Protein AF-A0A6V7I520-F1 (afdb_monomer_lite)

InterPro domains:
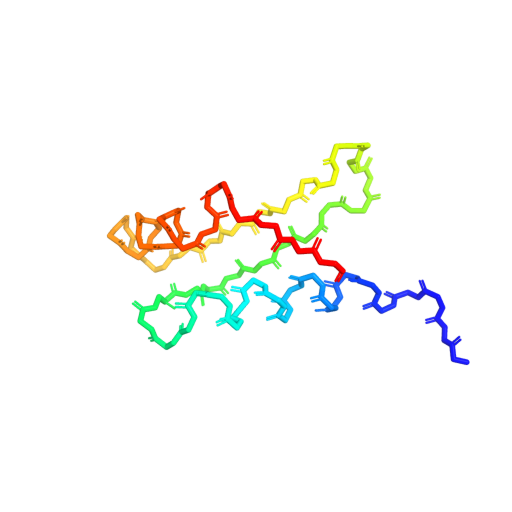  IPR012677 Nucleotide-binding alpha-beta plait domain superfamily [G3DSA:3.30.70.330] (1-61)
  IPR035979 RNA-binding domain superfamily [SSF54928] (11-61)
  IPR052277 Inner Nuclear Membrane ESCRT-Associated Protein [PTHR13428] (3-61)

Structure (mmCIF, N/CA/C/O backbone):
data_AF-A0A6V7I520-F1
#
_entry.id   AF-A0A6V7I520-F1
#
loop_
_atom_site.group_PDB
_atom_site.id
_atom_site.type_symbol
_atom_site.label_atom_id
_atom_site.label_alt_id
_atom_site.label_comp_id
_atom_site.label_asym_id
_atom_site.label_entity_id
_atom_site.label_seq_id
_atom_site.pdbx_PDB_ins_code
_atom_site.Cartn_x
_atom_site.Cartn_y
_atom_site.Cartn_z
_atom_site.occupancy
_atom_site.B_iso_or_equiv
_atom_site.auth_seq_id
_atom_site.auth_comp_id
_atom_site.auth_asym_id
_atom_site.auth_atom_id
_atom_site.pdbx_PDB_model_num
ATOM 1 N N . GLU A 1 1 ? 21.058 14.985 -7.068 1.00 44.34 1 GLU A N 1
ATOM 2 C CA . GLU A 1 1 ? 19.689 14.636 -6.642 1.00 44.34 1 GLU A CA 1
ATOM 3 C C . GLU A 1 1 ? 19.399 13.264 -7.220 1.00 44.34 1 GLU A C 1
ATOM 5 O O . GLU A 1 1 ? 19.504 13.105 -8.428 1.00 44.34 1 GLU A O 1
ATOM 10 N N . PHE A 1 2 ? 19.298 12.240 -6.373 1.00 49.59 2 PHE A N 1
ATOM 11 C CA . PHE A 1 2 ? 19.407 10.851 -6.821 1.00 49.59 2 PHE A CA 1
ATOM 12 C C . PHE A 1 2 ? 18.061 10.320 -7.323 1.00 49.59 2 PHE A C 1
ATOM 14 O O . PHE A 1 2 ? 17.035 10.496 -6.681 1.00 49.59 2 PHE A O 1
ATOM 21 N N . GLU A 1 3 ? 18.115 9.597 -8.436 1.00 54.66 3 GLU A N 1
ATOM 22 C CA . GLU A 1 3 ? 17.053 8.882 -9.168 1.00 54.66 3 GLU A CA 1
ATOM 23 C C . GLU A 1 3 ? 16.257 7.835 -8.336 1.00 54.66 3 GLU A C 1
ATOM 25 O O . GLU A 1 3 ? 15.502 7.0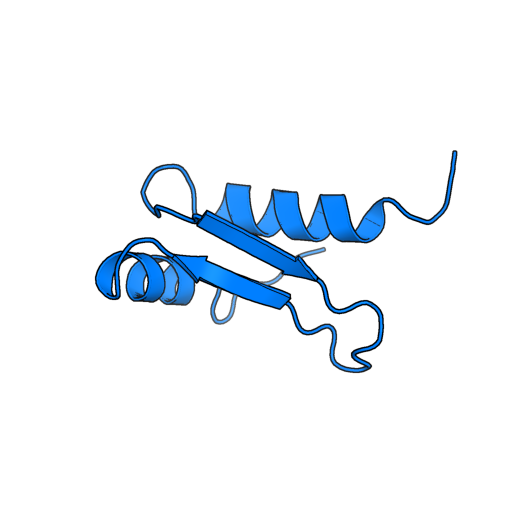37 -8.880 1.00 54.66 3 GLU A O 1
ATOM 30 N N . ASN A 1 4 ? 16.414 7.813 -7.006 1.00 59.97 4 ASN A N 1
ATOM 31 C CA . ASN A 1 4 ? 15.960 6.746 -6.105 1.00 59.97 4 ASN A CA 1
ATOM 32 C C . ASN A 1 4 ? 14.714 7.087 -5.260 1.00 59.97 4 ASN A C 1
ATOM 34 O O . ASN A 1 4 ? 14.251 6.225 -4.519 1.00 59.97 4 ASN A O 1
ATOM 38 N N . ASP A 1 5 ? 14.158 8.297 -5.364 1.00 82.75 5 ASP A N 1
ATOM 39 C CA . ASP A 1 5 ? 13.023 8.746 -4.532 1.00 82.75 5 ASP A CA 1
ATOM 40 C C . ASP A 1 5 ? 11.635 8.448 -5.131 1.00 82.75 5 ASP A C 1
ATOM 42 O O . ASP A 1 5 ? 10.608 8.771 -4.534 1.00 82.75 5 ASP A O 1
ATOM 46 N N . TRP A 1 6 ? 11.555 7.818 -6.307 1.00 87.94 6 TRP A N 1
ATOM 47 C CA . TRP A 1 6 ? 10.263 7.538 -6.954 1.00 87.94 6 TRP A CA 1
ATOM 48 C C . TRP A 1 6 ? 9.354 6.654 -6.089 1.00 87.94 6 TRP A C 1
ATOM 50 O O . TRP A 1 6 ? 8.141 6.827 -6.073 1.00 87.94 6 TRP A O 1
ATOM 60 N N . GLU A 1 7 ? 9.931 5.739 -5.314 1.00 90.88 7 GLU A N 1
ATOM 61 C CA . GLU A 1 7 ? 9.173 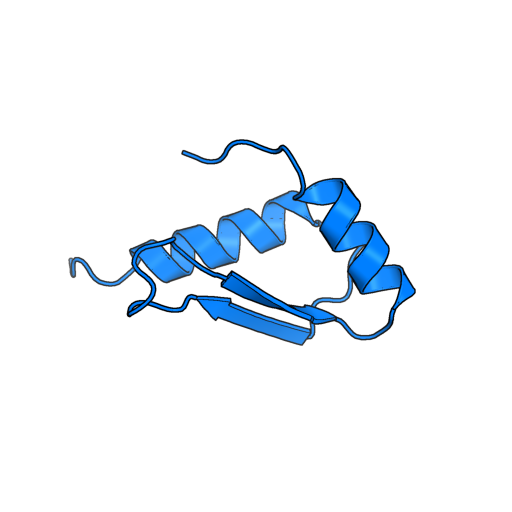4.892 -4.395 1.00 90.88 7 GLU A CA 1
ATOM 62 C C . GLU A 1 7 ? 8.598 5.653 -3.206 1.00 90.88 7 GLU A C 1
ATOM 64 O O . GLU A 1 7 ? 7.604 5.211 -2.633 1.00 90.88 7 GLU A O 1
ATOM 69 N N . ILE A 1 8 ? 9.241 6.754 -2.808 1.00 92.19 8 ILE A N 1
ATOM 70 C CA . ILE A 1 8 ? 8.740 7.621 -1.747 1.00 92.19 8 ILE A CA 1
ATOM 71 C C . ILE A 1 8 ? 7.530 8.363 -2.300 1.00 92.19 8 ILE A C 1
ATOM 73 O O . ILE A 1 8 ? 6.480 8.313 -1.679 1.00 92.19 8 ILE A O 1
ATOM 77 N N . LYS A 1 9 ? 7.599 8.867 -3.541 1.00 92.25 9 LYS A N 1
ATOM 78 C CA . LYS A 1 9 ? 6.428 9.448 -4.221 1.00 92.25 9 LYS A CA 1
ATOM 79 C C . LYS A 1 9 ? 5.254 8.472 -4.318 1.00 92.25 9 LYS A C 1
ATOM 81 O O . LYS A 1 9 ? 4.118 8.859 -4.075 1.00 92.25 9 LYS A O 1
ATOM 86 N N . VAL A 1 10 ? 5.516 7.200 -4.635 1.00 93.75 10 VAL A N 1
ATOM 87 C CA . VAL A 1 10 ? 4.468 6.163 -4.665 1.00 93.75 10 VAL A CA 1
ATOM 88 C C . VAL A 1 10 ? 3.884 5.921 -3.268 1.00 93.75 10 VAL A C 1
ATOM 90 O O . VAL A 1 10 ? 2.671 5.778 -3.128 1.00 93.75 10 VAL A O 1
ATOM 93 N N . GLN A 1 11 ? 4.718 5.882 -2.226 1.00 94.50 11 GLN A N 1
ATOM 94 C CA . GLN A 1 11 ? 4.248 5.745 -0.842 1.00 94.50 11 GLN A CA 1
ATOM 95 C C . GLN A 1 11 ? 3.405 6.946 -0.407 1.00 94.50 11 GLN A C 1
ATOM 97 O O . GLN A 1 11 ? 2.321 6.750 0.141 1.00 94.50 11 GLN A O 1
ATOM 102 N N . ASP A 1 12 ? 3.866 8.160 -0.697 1.00 94.06 12 ASP A N 1
ATOM 103 C CA . ASP A 1 12 ? 3.171 9.402 -0.372 1.00 94.06 12 ASP A CA 1
ATOM 104 C C . ASP A 1 12 ? 1.817 9.465 -1.080 1.00 94.06 12 ASP A C 1
ATOM 106 O O . ASP A 1 12 ? 0.799 9.694 -0.434 1.00 94.06 12 ASP A O 1
ATOM 110 N N . ALA A 1 13 ? 1.758 9.121 -2.368 1.00 94.06 13 ALA A N 1
ATOM 111 C CA . ALA A 1 13 ? 0.507 9.072 -3.120 1.00 94.06 13 ALA A CA 1
ATOM 112 C C . ALA A 1 13 ? -0.506 8.078 -2.535 1.00 94.06 13 ALA A C 1
ATOM 114 O O . ALA A 1 13 ? -1.707 8.355 -2.462 1.00 94.06 13 ALA A O 1
ATOM 115 N N . VAL A 1 14 ? -0.033 6.912 -2.085 1.00 94.94 14 VAL A N 1
ATOM 116 C CA . VAL 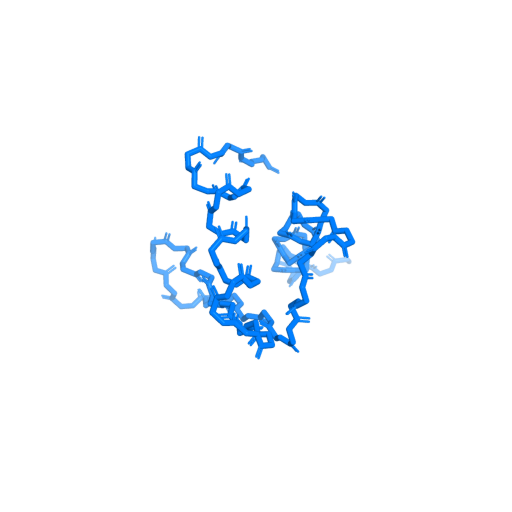A 1 14 ? -0.876 5.923 -1.402 1.00 94.94 14 VAL A CA 1
ATOM 117 C C . VAL A 1 14 ? -1.419 6.486 -0.086 1.00 94.94 14 VAL A C 1
ATOM 119 O O . VAL A 1 14 ? -2.608 6.311 0.203 1.00 94.94 14 VAL A O 1
ATOM 122 N N . LEU A 1 15 ? -0.579 7.166 0.700 1.00 94.81 15 LEU A N 1
ATOM 123 C CA . LEU A 1 15 ? -0.969 7.786 1.968 1.00 94.81 15 LEU A CA 1
ATOM 124 C C . LEU A 1 15 ? -1.981 8.917 1.754 1.00 94.81 15 LEU A C 1
ATOM 126 O O . LEU A 1 15 ? -3.022 8.929 2.411 1.00 94.81 15 LEU A O 1
ATOM 130 N N . GLU A 1 16 ? -1.728 9.811 0.800 1.00 94.50 16 GLU A N 1
ATOM 131 C CA . GLU A 1 16 ? -2.625 10.910 0.437 1.00 94.50 16 GLU A CA 1
ATOM 132 C C . GLU A 1 16 ? -3.994 10.394 -0.010 1.00 94.50 16 GLU A C 1
ATOM 134 O O . GLU A 1 16 ? -5.030 10.907 0.418 1.00 94.50 16 GLU A O 1
ATOM 139 N N . LYS A 1 17 ? -4.020 9.337 -0.831 1.00 93.69 17 LYS A N 1
ATOM 140 C CA . LYS A 1 17 ? -5.271 8.780 -1.351 1.00 93.69 17 LYS A CA 1
ATOM 141 C C . LYS A 1 17 ? -6.105 8.085 -0.280 1.00 93.69 17 LYS A C 1
ATOM 143 O O . LYS A 1 17 ? -7.332 8.176 -0.299 1.00 93.69 17 LYS A O 1
ATOM 148 N N . CYS A 1 18 ? -5.452 7.370 0.633 1.00 94.62 18 CYS A N 1
ATOM 149 C CA . CYS A 1 18 ? -6.130 6.697 1.737 1.00 94.62 18 CYS A CA 1
ATOM 150 C C . CYS A 1 18 ? -6.598 7.688 2.816 1.00 94.62 18 CYS A C 1
ATOM 152 O O . CYS A 1 18 ? -7.631 7.459 3.453 1.00 94.62 18 CYS A O 1
ATOM 154 N N . GLY A 1 19 ? -5.869 8.794 2.992 1.00 91.44 19 GLY A N 1
ATOM 155 C CA . GLY A 1 19 ? -6.154 9.828 3.980 1.00 91.44 19 GLY A CA 1
ATOM 156 C C . GLY A 1 19 ? -6.118 9.318 5.425 1.00 91.44 19 GLY A C 1
ATOM 157 O O . GLY A 1 19 ? -5.712 8.194 5.720 1.00 91.44 19 GLY A O 1
ATOM 158 N N . GLU A 1 20 ? -6.596 10.142 6.358 1.00 90.56 20 GLU A N 1
ATOM 159 C CA . GLU A 1 20 ? -6.550 9.848 7.803 1.00 90.56 20 GLU A CA 1
ATOM 160 C C . GLU A 1 20 ? -7.510 8.725 8.246 1.00 90.56 20 GLU A C 1
ATOM 162 O O . GLU A 1 20 ? -7.426 8.221 9.367 1.00 90.56 20 GLU A O 1
ATOM 167 N N . ASN A 1 21 ? -8.420 8.301 7.363 1.00 87.81 21 ASN A N 1
ATOM 168 C CA . ASN A 1 21 ? -9.466 7.318 7.662 1.00 87.81 21 ASN A CA 1
ATOM 169 C C . ASN A 1 21 ? -8.989 5.859 7.609 1.00 87.81 21 ASN A C 1
ATOM 171 O O . ASN A 1 21 ? -9.760 4.953 7.945 1.00 87.81 21 ASN A O 1
ATOM 175 N N . VAL A 1 22 ? -7.755 5.620 7.159 1.00 95.94 22 VAL A N 1
ATOM 176 C CA . VAL A 1 22 ? -7.181 4.283 6.986 1.00 95.94 22 VAL A CA 1
ATOM 177 C C . VAL A 1 22 ? -5.939 4.142 7.852 1.00 95.94 22 VAL A C 1
ATOM 179 O O . VAL A 1 22 ? -4.951 4.855 7.686 1.00 95.94 22 VAL A O 1
ATOM 182 N N . ARG A 1 23 ? -5.944 3.162 8.759 1.00 96.94 23 ARG A N 1
ATOM 183 C CA . ARG A 1 23 ? -4.783 2.870 9.610 1.00 96.94 23 ARG A CA 1
ATOM 184 C C . ARG A 1 23 ? -3.785 1.964 8.883 1.00 96.94 23 ARG A C 1
ATOM 186 O O . ARG A 1 23 ? -3.781 0.746 9.082 1.00 96.94 23 ARG A O 1
ATOM 193 N N . ILE A 1 24 ? -2.927 2.560 8.058 1.00 97.31 24 ILE A N 1
ATOM 194 C CA . ILE A 1 24 ? -1.808 1.870 7.395 1.00 97.31 24 ILE A CA 1
ATOM 195 C C . ILE A 1 24 ? -0.627 1.765 8.371 1.00 97.31 24 ILE A C 1
ATOM 197 O O . ILE A 1 24 ? -0.215 2.749 8.976 1.00 97.31 24 ILE A O 1
ATOM 201 N N . LEU A 1 25 ? -0.090 0.557 8.543 1.00 97.31 25 LEU A N 1
ATOM 202 C CA . LEU A 1 25 ? 1.049 0.260 9.418 1.00 97.31 25 LEU A CA 1
ATOM 203 C C . LEU A 1 25 ? 2.374 0.169 8.657 1.00 97.31 25 LEU A C 1
ATOM 205 O O . LEU A 1 25 ? 3.427 0.431 9.229 1.00 97.31 25 LEU A O 1
ATOM 209 N N . HIS A 1 26 ? 2.336 -0.280 7.402 1.00 97.12 26 HIS A N 1
ATOM 210 C CA . HIS A 1 26 ? 3.529 -0.450 6.576 1.00 97.12 26 HIS A CA 1
ATOM 211 C C . HIS A 1 26 ? 3.168 -0.414 5.092 1.00 97.1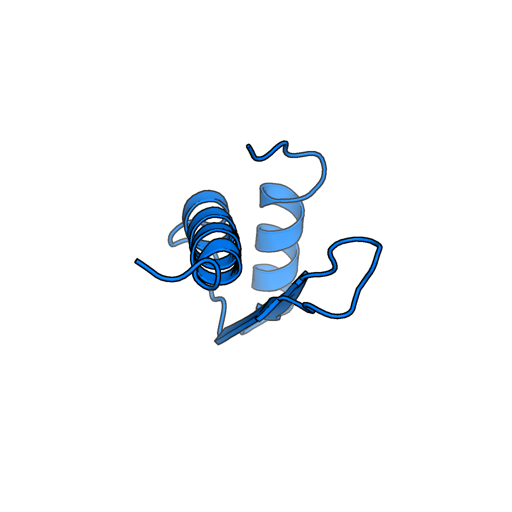2 26 HIS A C 1
ATOM 213 O O . HIS A 1 26 ? 2.164 -1.009 4.692 1.00 97.12 26 HIS A O 1
ATOM 219 N N . ILE A 1 27 ? 4.020 0.220 4.286 1.00 96.62 27 ILE A N 1
ATOM 220 C CA . ILE A 1 27 ? 3.948 0.222 2.824 1.00 96.62 27 ILE A CA 1
ATOM 221 C C . ILE A 1 27 ? 5.297 -0.259 2.294 1.00 96.62 27 ILE A C 1
ATOM 223 O O . ILE A 1 27 ? 6.347 0.167 2.768 1.00 96.62 27 ILE A O 1
ATOM 227 N N . LYS A 1 28 ? 5.278 -1.163 1.314 1.00 96.19 28 LYS A N 1
ATOM 228 C CA . LYS A 1 28 ? 6.479 -1.622 0.618 1.00 96.19 28 LYS A CA 1
ATOM 229 C C . LYS A 1 28 ? 6.269 -1.572 -0.882 1.00 96.19 28 LYS A C 1
ATOM 231 O O . LYS A 1 28 ? 5.462 -2.326 -1.415 1.00 96.19 28 LYS A O 1
ATOM 236 N N . VAL A 1 29 ? 7.052 -0.736 -1.549 1.00 95.12 29 VAL A N 1
ATOM 237 C CA . VAL A 1 29 ? 7.179 -0.751 -3.007 1.00 95.12 29 VAL A CA 1
ATOM 238 C C . VAL A 1 29 ? 8.178 -1.840 -3.394 1.00 95.12 29 VAL A C 1
ATOM 240 O O . VAL A 1 29 ? 9.294 -1.892 -2.861 1.00 95.12 29 VAL A O 1
ATOM 243 N N . ASP A 1 30 ? 7.772 -2.738 -4.287 1.00 94.56 30 ASP A N 1
ATOM 244 C CA . ASP A 1 30 ? 8.648 -3.768 -4.835 1.00 94.56 30 ASP A CA 1
ATOM 245 C C . ASP A 1 30 ? 9.348 -3.256 -6.096 1.00 94.56 30 ASP A C 1
ATOM 247 O O . ASP A 1 30 ? 8.808 -3.309 -7.200 1.00 94.56 30 ASP A O 1
ATOM 251 N N . ARG A 1 31 ? 10.587 -2.782 -5.922 1.00 90.69 31 ARG A N 1
ATOM 252 C CA . ARG A 1 31 ? 11.433 -2.265 -7.011 1.00 90.69 31 ARG A CA 1
ATOM 253 C C . ARG A 1 31 ? 11.777 -3.320 -8.070 1.00 90.69 31 ARG A C 1
ATOM 255 O O . ARG A 1 31 ? 12.180 -2.958 -9.170 1.00 90.69 31 ARG A O 1
ATOM 262 N N . GLY A 1 32 ? 11.704 -4.607 -7.724 1.00 91.12 32 GLY A N 1
ATOM 263 C CA . GLY A 1 32 ? 11.989 -5.707 -8.646 1.00 91.12 32 GLY A CA 1
ATOM 264 C C . GLY A 1 32 ? 10.768 -6.142 -9.456 1.00 91.12 32 GLY A C 1
ATOM 265 O O . GLY A 1 32 ? 10.917 -6.874 -10.438 1.00 91.12 32 GLY A O 1
ATOM 266 N N . SER A 1 33 ? 9.569 -5.702 -9.064 1.00 92.12 33 SER A N 1
ATOM 267 C CA . SER A 1 33 ? 8.337 -6.062 -9.752 1.00 92.12 33 SER A CA 1
ATOM 268 C C . SER A 1 33 ? 8.225 -5.322 -11.081 1.00 92.12 33 SER A C 1
ATOM 270 O O . SER A 1 33 ? 8.116 -4.098 -11.128 1.00 92.12 33 SER A O 1
ATOM 272 N N . LYS A 1 34 ? 8.172 -6.084 -12.179 1.00 92.38 34 LYS A N 1
ATOM 273 C CA . LYS A 1 34 ? 7.891 -5.548 -13.521 1.00 92.38 34 LYS A CA 1
ATOM 274 C C . LYS A 1 34 ? 6.478 -4.972 -13.648 1.00 92.38 34 LYS A C 1
ATOM 276 O O . LYS A 1 34 ? 6.228 -4.196 -14.561 1.00 92.38 34 LYS A O 1
ATOM 281 N N . GLU A 1 35 ? 5.576 -5.367 -12.754 1.00 94.38 35 GLU A N 1
ATOM 282 C CA . GLU A 1 35 ? 4.182 -4.919 -12.722 1.00 94.38 35 GLU A CA 1
ATOM 283 C C . GLU A 1 35 ? 3.977 -3.712 -11.792 1.00 94.38 35 GLU A C 1
ATOM 285 O O . GLU A 1 35 ? 2.879 -3.169 -11.737 1.00 94.38 35 GLU A O 1
ATOM 290 N N . GLY A 1 36 ? 5.014 -3.277 -11.062 1.00 91.50 36 GLY A N 1
ATOM 291 C CA . GLY A 1 36 ? 4.918 -2.135 -10.147 1.00 91.50 36 GLY A CA 1
ATOM 292 C C . GLY A 1 36 ? 4.141 -2.441 -8.862 1.00 91.50 36 GLY A C 1
ATOM 293 O O . GLY A 1 36 ? 3.379 -1.607 -8.379 1.00 91.50 36 GLY A O 1
ATOM 294 N N . CYS A 1 37 ? 4.306 -3.643 -8.301 1.00 95.31 37 CYS A N 1
ATOM 295 C CA . CYS A 1 37 ? 3.567 -4.060 -7.108 1.00 95.31 37 CYS A CA 1
ATOM 296 C C . CYS A 1 37 ? 3.913 -3.222 -5.865 1.00 95.31 37 CYS A C 1
ATOM 298 O O . CYS A 1 37 ? 5.082 -3.022 -5.522 1.00 95.31 37 CYS A O 1
ATOM 300 N N . VAL A 1 38 ? 2.875 -2.829 -5.123 1.00 96.69 38 VAL A N 1
ATOM 301 C CA . VAL A 1 38 ? 2.985 -2.172 -3.816 1.00 96.69 38 VAL A CA 1
ATOM 302 C C . VAL A 1 38 ? 2.180 -2.963 -2.793 1.00 96.69 38 VAL A C 1
ATOM 304 O O . VAL A 1 38 ? 1.009 -3.272 -3.005 1.00 96.69 38 VAL A O 1
ATOM 307 N N . TYR A 1 39 ? 2.807 -3.285 -1.667 1.00 97.12 39 TYR A N 1
ATOM 308 C CA . TYR A 1 39 ? 2.202 -4.064 -0.593 1.00 97.12 39 TYR A CA 1
ATOM 309 C C . TYR A 1 39 ? 1.891 -3.170 0.600 1.00 97.12 39 TYR A C 1
ATOM 311 O O . TYR A 1 39 ? 2.754 -2.429 1.072 1.00 97.12 39 TYR A O 1
ATOM 319 N N . LEU A 1 40 ? 0.671 -3.283 1.124 1.00 97.38 40 LEU A N 1
ATOM 320 C CA . LEU A 1 40 ? 0.207 -2.525 2.279 1.00 97.38 40 LEU A CA 1
ATOM 321 C C . LEU A 1 40 ? -0.151 -3.471 3.425 1.00 97.38 40 LEU A C 1
ATOM 323 O O . LEU A 1 40 ? -0.834 -4.476 3.229 1.00 97.38 40 LEU A O 1
ATOM 327 N N . LYS A 1 41 ? 0.249 -3.113 4.645 1.00 97.88 41 LYS A N 1
ATOM 328 C CA . LYS A 1 41 ? -0.246 -3.727 5.881 1.00 97.88 41 LYS A CA 1
ATOM 329 C C . LYS A 1 41 ? -1.105 -2.712 6.615 1.00 97.88 41 LYS A C 1
ATOM 331 O O . LYS A 1 41 ? -0.606 -1.654 6.986 1.00 97.88 41 LYS A O 1
ATOM 336 N N . CYS A 1 42 ? -2.364 -3.050 6.863 1.00 98.00 42 CYS A N 1
ATOM 337 C CA . CYS A 1 42 ? -3.279 -2.230 7.656 1.00 98.00 42 CYS A CA 1
ATOM 338 C C . CYS A 1 42 ? -3.458 -2.810 9.066 1.00 98.00 42 CYS A C 1
ATOM 340 O O . CYS A 1 42 ? -3.131 -3.974 9.309 1.00 98.00 42 CYS A O 1
ATOM 342 N N . LEU A 1 43 ? -3.962 -1.997 9.997 1.00 97.81 43 LEU A N 1
ATOM 343 C CA . LEU A 1 43 ? -4.218 -2.416 11.378 1.00 97.81 43 LEU A CA 1
ATOM 344 C C . LEU A 1 43 ? -5.335 -3.464 11.470 1.00 97.81 43 LEU A C 1
ATOM 346 O O . LEU A 1 43 ? -5.209 -4.426 12.225 1.00 97.81 43 LEU A O 1
ATOM 350 N N . THR A 1 44 ? -6.408 -3.291 10.697 1.00 98.12 44 THR A N 1
ATOM 351 C CA . THR A 1 44 ? -7.556 -4.204 10.666 1.00 98.12 44 THR A CA 1
ATOM 352 C C . THR A 1 44 ? -7.974 -4.555 9.236 1.00 98.12 44 THR A C 1
ATOM 354 O O . THR A 1 44 ? -7.559 -3.918 8.266 1.00 98.12 44 THR A O 1
ATOM 357 N N . HIS A 1 45 ? -8.837 -5.565 9.098 1.00 97.62 45 HIS A N 1
ATOM 358 C CA . HIS A 1 45 ? -9.448 -5.912 7.811 1.00 97.62 45 HIS A CA 1
ATOM 359 C C . HIS A 1 45 ? -10.376 -4.803 7.285 1.00 97.62 45 HIS A C 1
ATOM 361 O O . HIS A 1 45 ? -10.455 -4.604 6.076 1.00 97.62 45 HIS A O 1
ATOM 367 N N . ASP A 1 46 ? -11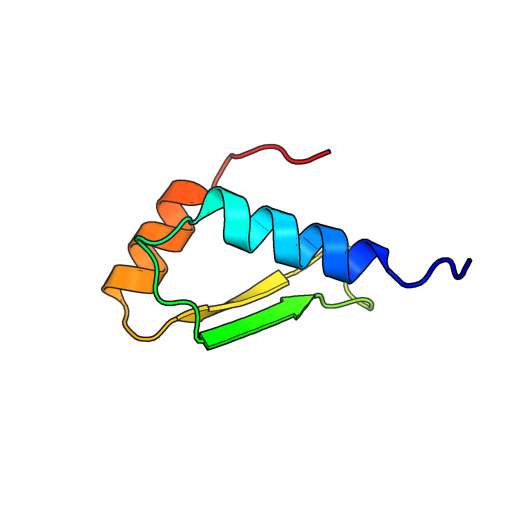.049 -4.062 8.172 1.00 97.88 46 ASP A N 1
ATOM 368 C CA . ASP A 1 46 ? -11.891 -2.926 7.776 1.00 97.88 46 ASP A CA 1
ATOM 369 C C . ASP A 1 46 ? -11.046 -1.784 7.191 1.00 97.88 46 ASP A C 1
ATOM 371 O O . ASP A 1 46 ? -11.375 -1.260 6.124 1.00 97.88 46 ASP A O 1
ATOM 375 N N . ASP A 1 47 ? -9.904 -1.472 7.818 1.00 98.12 47 ASP A N 1
ATOM 376 C CA . ASP A 1 47 ? -8.929 -0.515 7.279 1.00 98.12 47 ASP A CA 1
ATOM 377 C C . ASP A 1 47 ? -8.441 -0.946 5.891 1.00 98.12 47 ASP A C 1
ATOM 379 O O . ASP A 1 47 ? -8.444 -0.145 4.959 1.00 98.12 47 ASP A O 1
ATOM 383 N N . ALA A 1 48 ? -8.099 -2.227 5.714 1.00 97.31 48 ALA A N 1
ATOM 384 C CA . ALA A 1 48 ? -7.694 -2.750 4.409 1.00 97.31 48 ALA A CA 1
ATOM 385 C C . ALA A 1 48 ? -8.811 -2.615 3.357 1.00 97.31 48 ALA A C 1
ATOM 387 O O . ALA A 1 48 ? -8.544 -2.254 2.211 1.00 97.31 48 ALA A O 1
ATOM 388 N N . GLY A 1 49 ? -10.071 -2.837 3.741 1.00 97.62 49 GLY A N 1
ATOM 389 C CA . GLY A 1 49 ? -11.225 -2.629 2.865 1.00 97.62 49 GLY A CA 1
ATOM 390 C C . GLY A 1 49 ? -11.423 -1.163 2.467 1.00 97.62 49 GLY A C 1
ATOM 391 O O . GLY A 1 49 ? -11.786 -0.875 1.326 1.00 97.62 49 GLY A O 1
ATOM 392 N N . LYS A 1 50 ? -11.165 -0.222 3.382 1.00 97.56 50 LYS A N 1
ATOM 393 C CA . LYS A 1 50 ? -11.179 1.219 3.084 1.00 97.56 50 LYS A CA 1
ATOM 394 C C . LYS A 1 50 ? -10.039 1.606 2.141 1.00 97.56 50 LYS A C 1
ATOM 396 O O . LYS A 1 50 ? -10.308 2.279 1.149 1.00 97.56 50 LYS A O 1
ATOM 401 N N . ALA A 1 51 ? -8.820 1.120 2.390 1.00 97.31 51 ALA A N 1
ATOM 402 C CA . ALA A 1 51 ? -7.671 1.315 1.503 1.00 97.31 51 ALA A CA 1
ATOM 403 C C . ALA A 1 51 ? -7.967 0.799 0.087 1.00 97.31 51 ALA A C 1
ATOM 405 O O . ALA A 1 51 ? -7.765 1.509 -0.894 1.00 97.31 51 ALA A O 1
ATOM 406 N N . TYR A 1 52 ? -8.531 -0.410 -0.019 1.00 96.94 52 TYR A N 1
ATOM 407 C CA . TYR A 1 52 ? -8.926 -0.996 -1.297 1.00 96.94 52 TYR A CA 1
ATOM 408 C C . TYR A 1 52 ? -9.904 -0.095 -2.056 1.00 96.94 52 TYR A C 1
ATOM 410 O O . TYR A 1 52 ? -9.678 0.197 -3.224 1.00 96.94 52 TYR A O 1
ATOM 418 N N . ARG A 1 53 ? -10.958 0.400 -1.395 1.00 96.06 53 ARG A N 1
ATOM 419 C CA . ARG A 1 53 ? -11.934 1.301 -2.032 1.00 96.06 53 ARG A CA 1
ATOM 420 C C . ARG A 1 53 ? -11.332 2.641 -2.459 1.00 96.06 53 ARG A C 1
ATOM 422 O O . ARG A 1 53 ? -11.811 3.220 -3.426 1.00 96.06 53 ARG A O 1
ATOM 429 N N . ALA A 1 54 ? -10.320 3.133 -1.747 1.00 95.19 54 ALA A N 1
ATOM 430 C CA . ALA A 1 54 ? -9.648 4.387 -2.077 1.00 95.19 54 ALA A CA 1
ATOM 431 C C . ALA A 1 54 ? -8.667 4.250 -3.255 1.00 95.19 54 ALA A C 1
ATOM 433 O O . ALA A 1 54 ? -8.499 5.198 -4.018 1.00 95.19 54 ALA A O 1
ATOM 434 N N . LEU A 1 55 ? -8.020 3.089 -3.397 1.00 95.75 55 LEU A N 1
ATOM 435 C CA . LEU A 1 55 ? -6.941 2.864 -4.365 1.00 95.75 55 LEU A CA 1
ATOM 436 C C . LEU A 1 55 ? -7.403 2.136 -5.632 1.00 95.75 55 LEU A C 1
ATOM 438 O O . LEU A 1 55 ? -6.897 2.403 -6.720 1.00 95.75 55 LEU A O 1
ATOM 442 N N . HIS A 1 56 ? -8.344 1.198 -5.516 1.00 95.81 56 HIS A N 1
ATOM 443 C CA . HIS A 1 56 ? -8.752 0.364 -6.640 1.00 95.81 56 HIS A CA 1
ATOM 444 C C . HIS A 1 56 ? -9.380 1.203 -7.761 1.00 95.81 56 HIS A C 1
ATOM 446 O O . HIS A 1 56 ? -10.298 1.987 -7.528 1.00 95.81 56 HIS A O 1
ATOM 452 N N . GLY A 1 57 ? -8.875 1.030 -8.986 1.00 92.88 57 GLY A N 1
ATOM 453 C CA . GLY A 1 57 ? -9.347 1.759 -10.167 1.00 92.88 57 GLY A CA 1
ATOM 454 C C . GLY A 1 57 ? -8.948 3.237 -10.210 1.00 92.88 57 GLY A C 1
ATOM 455 O O . GLY A 1 57 ? -9.379 3.948 -11.116 1.00 92.88 57 GLY A O 1
ATOM 456 N N . CYS A 1 58 ? -8.140 3.713 -9.258 1.00 89.56 58 CYS A N 1
ATOM 457 C CA . CYS A 1 58 ? -7.601 5.065 -9.302 1.00 89.56 58 CYS A CA 1
ATOM 458 C C . CYS A 1 58 ? -6.366 5.143 -10.198 1.00 89.56 58 CYS A C 1
ATOM 460 O O . CYS A 1 58 ? -5.571 4.210 -10.274 1.00 89.56 58 CYS A O 1
ATOM 462 N N . TRP A 1 59 ? -6.211 6.299 -10.837 1.00 89.00 59 TRP A N 1
ATOM 463 C CA . TRP A 1 59 ? -5.028 6.653 -11.609 1.00 89.00 59 TRP A CA 1
ATOM 464 C C . TRP A 1 59 ? -4.103 7.525 -10.763 1.00 89.00 59 TRP A C 1
ATOM 466 O O . TRP A 1 59 ? -4.571 8.325 -9.947 1.00 89.00 59 TRP A O 1
ATOM 476 N N . PHE A 1 60 ? -2.807 7.342 -10.971 1.00 84.50 60 PHE A N 1
ATOM 477 C CA . PHE A 1 60 ? -1.718 8.088 -10.357 1.00 84.50 60 PHE A CA 1
ATOM 478 C C . PHE A 1 60 ? -0.711 8.437 -11.462 1.00 84.50 60 PHE A C 1
ATOM 480 O O . PHE A 1 60 ? -0.559 7.642 -12.393 1.00 84.50 60 PHE A O 1
ATOM 487 N N . ASP A 1 61 ? -0.102 9.619 -11.366 1.00 71.75 61 ASP A N 1
ATOM 488 C CA . ASP A 1 61 ? 0.856 10.191 -12.326 1.00 71.75 61 ASP A CA 1
ATOM 489 C C . ASP A 1 61 ? 2.239 10.332 -11.671 1.00 71.75 61 ASP A C 1
ATOM 491 O O . ASP A 1 61 ? 2.285 10.801 -10.508 1.00 71.75 61 ASP A O 1
#

Organism: NCBI:txid1563983

Secondary structure (DSSP, 8-state):
--TT-HHHHHHHHHHHHHGGGS-EEEEEE-TT-TT--EEEEESSHHHHHHHHHHHTT----

Foldseek 3Di:
DDPPCVVVVVVVVLDVQLDPVAAWDDKDFDPPDPVGDIDTDGPDPVSVVSSCVSPPPDDDD

Sequence (61 aa):
EFENDWEIKVQDAVLEKCGENVRILHIKVDRGSKEGCVYLKCLTHDDAGKAYRALHGCWFD

pLDDT: mean 91.18, std 11.32, range [44.34, 98.12]

Radius of gyration: 11.96 Å; chains: 1; bounding box: 32×21×25 Å